Protein AF-A0A7W0QXE2-F1 (afdb_monomer_lite)

Foldseek 3Di:
DDDDPPDFAEAEDDEQDFQQCQVVCPVVLVVADPVQNPPSHRPCVVDDDDDHDDNPDLSLVVVVVVCVVVRNQAYEYEADDDPRRVSVVVNCVVCVRHYDYDYDDDD

Structure (mmCIF, N/CA/C/O backbone):
data_AF-A0A7W0QXE2-F1
#
_entry.id   AF-A0A7W0QXE2-F1
#
loop_
_atom_site.group_PDB
_atom_site.id
_atom_site.type_symbol
_atom_site.label_atom_id
_atom_site.label_alt_id
_atom_site.label_comp_id
_atom_site.label_asym_id
_atom_site.label_entity_id
_atom_site.label_seq_id
_atom_site.pdbx_PDB_ins_code
_atom_site.Cartn_x
_atom_site.Cartn_y
_atom_site.Cartn_z
_atom_site.occupancy
_atom_site.B_iso_or_equiv
_atom_site.auth_seq_id
_atom_site.auth_comp_id
_atom_site.auth_asym_id
_atom_site.auth_atom_id
_atom_site.pdbx_PDB_model_num
ATOM 1 N N . MET A 1 1 ? -12.890 23.278 14.728 1.00 64.88 1 MET A N 1
ATOM 2 C CA . MET A 1 1 ? -13.011 21.850 15.088 1.00 64.88 1 MET A CA 1
ATOM 3 C C . MET A 1 1 ? -11.598 21.298 15.146 1.00 64.88 1 MET A C 1
ATOM 5 O O . MET A 1 1 ? -10.858 21.556 14.206 1.00 64.88 1 MET A O 1
ATOM 9 N N . ALA A 1 2 ? -11.190 20.673 16.250 1.00 82.69 2 ALA A N 1
ATOM 10 C CA . ALA A 1 2 ? -9.909 19.965 16.299 1.00 82.69 2 ALA A CA 1
ATOM 11 C C . ALA A 1 2 ? -10.053 18.609 15.590 1.00 82.69 2 ALA A C 1
ATOM 13 O O . ALA A 1 2 ? -11.170 18.095 15.499 1.00 82.69 2 ALA A O 1
ATOM 14 N N . MET A 1 3 ? -8.951 18.059 15.075 1.00 80.44 3 MET A N 1
ATOM 15 C CA . MET A 1 3 ? -8.952 16.711 14.503 1.00 80.44 3 MET A CA 1
ATOM 16 C C . MET A 1 3 ? -9.324 15.690 15.592 1.00 80.44 3 MET A C 1
ATOM 18 O O . MET A 1 3 ? -8.767 15.781 16.690 1.00 80.44 3 MET A O 1
ATOM 22 N N . PRO A 1 4 ? -10.245 14.748 15.321 1.00 79.00 4 PRO A N 1
ATOM 23 C CA . PRO A 1 4 ? -10.509 13.627 16.219 1.00 79.00 4 PRO A CA 1
ATOM 24 C C . PRO A 1 4 ? -9.222 12.828 16.454 1.00 79.00 4 PRO A C 1
ATOM 26 O O . PRO A 1 4 ? -8.482 12.570 15.507 1.00 79.00 4 PRO A O 1
ATOM 29 N N . SER A 1 5 ? -8.940 12.466 17.705 1.00 82.12 5 SER A N 1
ATOM 30 C CA . SER A 1 5 ? -7.752 11.681 18.092 1.00 82.12 5 SER A CA 1
ATOM 31 C C . SER A 1 5 ? -8.070 10.209 18.368 1.00 82.12 5 SER A C 1
ATOM 33 O O . SER A 1 5 ? -7.178 9.431 18.683 1.00 82.12 5 SER A O 1
ATOM 35 N N . ASP A 1 6 ? -9.350 9.854 18.318 1.00 84.62 6 ASP A N 1
ATOM 36 C CA . ASP A 1 6 ? -9.928 8.540 18.599 1.00 84.62 6 ASP A CA 1
ATOM 37 C C . ASP A 1 6 ? -10.276 7.752 17.326 1.00 84.62 6 ASP A C 1
ATOM 39 O O . ASP A 1 6 ? -10.778 6.634 17.412 1.00 84.62 6 ASP A O 1
ATOM 43 N N . ILE A 1 7 ? -10.002 8.326 16.151 1.00 80.69 7 ILE A N 1
ATOM 44 C CA . ILE A 1 7 ? -10.238 7.717 14.841 1.00 80.69 7 ILE A CA 1
ATOM 45 C C . ILE A 1 7 ? -8.878 7.488 14.181 1.00 80.69 7 ILE A C 1
ATOM 47 O O . ILE A 1 7 ? -8.142 8.450 13.949 1.00 80.69 7 ILE A O 1
ATOM 51 N N . GLY A 1 8 ? -8.531 6.234 13.885 1.00 85.38 8 GLY A N 1
ATOM 52 C CA . GLY A 1 8 ? -7.288 5.909 13.195 1.00 85.38 8 GLY A CA 1
ATOM 53 C C . GLY A 1 8 ? -7.319 6.249 11.704 1.00 85.38 8 GLY A C 1
ATOM 54 O O . GLY A 1 8 ? -8.372 6.474 11.101 1.00 85.38 8 GLY A O 1
ATOM 55 N N . ILE A 1 9 ? -6.132 6.319 11.097 1.00 94.19 9 ILE A N 1
ATOM 56 C CA . ILE A 1 9 ? -5.985 6.692 9.687 1.00 94.19 9 ILE A CA 1
ATOM 57 C C . ILE A 1 9 ? -6.498 5.555 8.799 1.00 94.19 9 ILE A C 1
ATOM 59 O O . ILE A 1 9 ? -6.146 4.390 8.995 1.00 94.19 9 ILE A O 1
ATOM 63 N N . VAL A 1 10 ? -7.295 5.916 7.790 1.00 95.44 10 VAL A N 1
ATOM 64 C CA . VAL A 1 10 ? -7.673 5.021 6.694 1.00 95.44 10 VAL A CA 1
ATOM 65 C C . VAL A 1 10 ? -6.953 5.473 5.431 1.00 95.44 10 VAL A C 1
ATOM 67 O O . VAL A 1 10 ? -7.267 6.532 4.887 1.00 95.44 10 VAL A O 1
ATOM 70 N N . ASP A 1 11 ? -5.990 4.679 4.972 1.00 96.06 11 ASP A N 1
ATOM 71 C CA . ASP A 1 11 ? -5.298 4.917 3.706 1.00 96.06 11 ASP A CA 1
ATOM 72 C C . ASP A 1 11 ? -6.094 4.289 2.553 1.00 96.06 11 ASP A C 1
ATOM 74 O O . ASP A 1 11 ? -6.523 3.139 2.635 1.00 96.06 11 ASP A O 1
ATOM 78 N N . LEU A 1 12 ? -6.318 5.045 1.480 1.00 96.38 12 LEU A N 1
ATOM 79 C CA . LEU A 1 12 ? -7.071 4.596 0.305 1.00 96.38 12 LEU A CA 1
ATOM 80 C C . LEU A 1 12 ? -6.185 4.290 -0.912 1.00 96.38 12 LEU A C 1
ATOM 82 O O . LEU A 1 12 ? -6.708 3.916 -1.958 1.00 96.38 12 LEU A O 1
ATOM 86 N N . MET A 1 13 ? -4.870 4.478 -0.791 1.00 93.44 13 MET A N 1
ATOM 87 C CA . MET A 1 13 ? -3.895 4.397 -1.882 1.00 93.44 13 MET A CA 1
ATOM 88 C C . MET A 1 13 ? -2.678 3.537 -1.517 1.00 93.44 13 MET A C 1
ATOM 90 O O . MET A 1 13 ? -1.627 3.647 -2.151 1.00 93.44 13 MET A O 1
ATOM 94 N N . LEU A 1 14 ? -2.805 2.680 -0.504 1.00 95.00 14 LEU A N 1
ATOM 95 C CA . LEU A 1 14 ? -1.733 1.779 -0.109 1.00 95.00 14 LEU A CA 1
ATOM 96 C C . LEU A 1 14 ? -1.594 0.642 -1.124 1.00 95.00 14 LEU A C 1
ATOM 98 O O . LEU A 1 14 ? -2.585 0.071 -1.586 1.00 95.00 14 LEU A O 1
ATOM 102 N N . ASP A 1 15 ? -0.350 0.261 -1.409 1.00 90.75 15 ASP A N 1
ATOM 103 C CA . ASP A 1 15 ? -0.068 -0.961 -2.148 1.00 90.75 15 ASP A CA 1
ATOM 104 C C . ASP A 1 15 ? 0.945 -1.856 -1.434 1.00 90.75 15 ASP A C 1
ATOM 106 O O . ASP A 1 15 ? 1.791 -1.387 -0.672 1.00 90.75 15 ASP A O 1
ATOM 110 N N . ILE A 1 16 ? 0.841 -3.162 -1.682 1.00 90.12 16 ILE A N 1
ATOM 111 C CA . ILE A 1 16 ? 1.786 -4.158 -1.169 1.00 90.12 16 ILE A CA 1
ATOM 112 C C . ILE A 1 16 ? 2.807 -4.448 -2.275 1.00 90.12 16 ILE A C 1
ATOM 114 O O . ILE A 1 16 ? 2.389 -4.860 -3.366 1.00 90.12 16 ILE A O 1
ATOM 118 N N . PRO A 1 17 ? 4.115 -4.247 -2.024 1.00 82.56 17 PRO A N 1
ATOM 119 C CA . PRO A 1 17 ? 5.145 -4.438 -3.037 1.00 82.56 17 PRO A CA 1
ATOM 120 C C . PRO A 1 17 ? 5.193 -5.894 -3.522 1.00 82.56 17 PRO A C 1
ATOM 122 O O . PRO A 1 17 ? 4.996 -6.838 -2.752 1.00 82.56 17 PRO A O 1
ATOM 125 N N . GLY A 1 18 ? 5.440 -6.056 -4.823 1.00 76.12 18 GLY A N 1
ATOM 126 C CA . GLY A 1 18 ? 5.712 -7.340 -5.471 1.00 76.12 18 GLY A CA 1
ATOM 127 C C . GLY A 1 18 ? 7.204 -7.498 -5.771 1.00 76.12 18 GLY A C 1
ATOM 128 O O . GLY A 1 18 ? 7.940 -6.517 -5.739 1.00 76.12 18 GLY A O 1
ATOM 129 N N . ALA A 1 19 ? 7.638 -8.724 -6.077 1.00 67.69 19 ALA A N 1
ATOM 130 C CA . ALA A 1 19 ? 9.056 -9.050 -6.270 1.00 67.69 19 ALA A CA 1
ATOM 131 C C . ALA A 1 19 ? 9.678 -8.458 -7.552 1.00 67.69 19 ALA A C 1
ATOM 133 O O . ALA A 1 19 ? 10.870 -8.174 -7.569 1.00 67.69 19 ALA A O 1
ATOM 134 N N . ASP A 1 20 ? 8.889 -8.266 -8.614 1.00 70.94 20 ASP A N 1
ATOM 135 C CA . ASP A 1 20 ? 9.339 -7.639 -9.862 1.00 70.94 20 ASP A CA 1
ATOM 136 C C . ASP A 1 20 ? 8.287 -6.637 -10.352 1.00 70.94 20 ASP A C 1
ATOM 138 O O . ASP A 1 20 ? 7.138 -6.995 -10.625 1.00 70.94 20 ASP A O 1
ATOM 142 N N . GLN A 1 21 ? 8.686 -5.367 -10.431 1.00 70.00 21 GLN A N 1
ATOM 143 C CA . GLN A 1 21 ? 7.851 -4.264 -10.905 1.00 70.00 21 GLN A CA 1
ATOM 144 C C . GLN A 1 21 ? 8.307 -3.718 -12.261 1.00 70.00 21 GLN A C 1
ATOM 146 O O . GLN A 1 21 ? 7.610 -2.887 -12.841 1.00 70.00 21 GLN A O 1
ATOM 151 N N . ALA A 1 22 ? 9.423 -4.199 -12.820 1.00 72.19 22 ALA A N 1
ATOM 152 C CA . ALA A 1 22 ? 9.934 -3.704 -14.098 1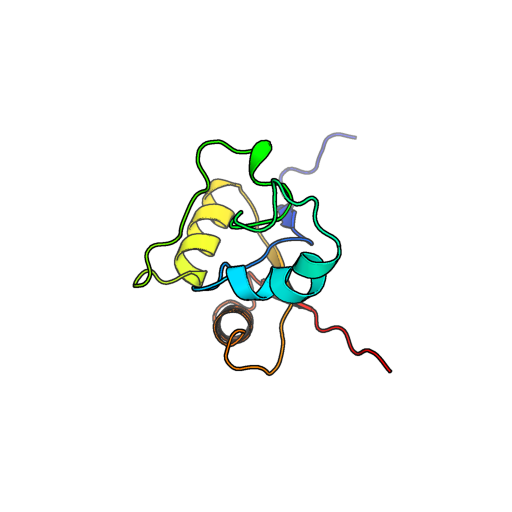.00 72.19 22 ALA A CA 1
ATOM 153 C C . ALA A 1 22 ? 8.922 -3.951 -15.228 1.00 72.19 22 ALA A C 1
ATOM 155 O O . ALA A 1 22 ? 8.707 -3.090 -16.088 1.00 72.19 22 ALA A O 1
ATOM 156 N N . HIS A 1 23 ? 8.203 -5.081 -15.163 1.00 76.62 23 HIS A N 1
ATOM 157 C CA . HIS A 1 23 ? 7.166 -5.404 -16.141 1.00 76.62 23 HIS A CA 1
ATOM 158 C C . HIS A 1 23 ? 6.041 -4.350 -16.186 1.00 76.62 23 HIS A C 1
ATOM 160 O O . HIS A 1 23 ? 5.321 -4.256 -17.183 1.00 76.62 23 HIS A O 1
ATOM 166 N N . TRP A 1 24 ? 5.817 -3.595 -15.100 1.00 76.81 24 TRP A N 1
ATOM 167 C CA . TRP A 1 24 ? 4.673 -2.683 -14.967 1.00 76.81 24 TRP A CA 1
ATOM 168 C C . TRP A 1 24 ? 4.779 -1.525 -15.951 1.00 76.81 24 TRP A C 1
ATOM 170 O O . TRP A 1 24 ? 3.761 -1.001 -16.390 1.00 76.81 24 TRP A O 1
ATOM 180 N N . TYR A 1 25 ? 6.001 -1.162 -16.337 1.00 82.75 25 TYR A N 1
ATOM 181 C CA . TYR A 1 25 ? 6.277 -0.029 -17.211 1.00 82.75 25 TYR A CA 1
ATOM 182 C C . TYR A 1 25 ? 6.631 -0.435 -18.646 1.00 82.75 25 TYR A C 1
ATOM 184 O O . TYR A 1 25 ? 6.820 0.441 -19.488 1.00 82.75 25 TYR A O 1
ATOM 192 N N . GLU A 1 26 ? 6.669 -1.734 -18.969 1.00 83.88 26 GLU A N 1
ATOM 193 C CA . GLU A 1 26 ? 7.000 -2.227 -20.319 1.00 83.88 26 GLU A CA 1
ATOM 194 C C . GLU A 1 26 ? 6.117 -1.596 -21.398 1.00 83.88 26 GLU A C 1
ATOM 196 O O . GLU A 1 26 ? 6.605 -1.181 -22.449 1.00 83.88 26 GLU A O 1
ATOM 201 N N . PHE A 1 27 ? 4.822 -1.434 -21.113 1.00 86.56 27 PHE A N 1
ATOM 202 C CA . PHE A 1 27 ? 3.880 -0.819 -22.049 1.00 86.56 27 PHE A CA 1
ATOM 203 C C . PHE A 1 27 ? 4.180 0.665 -22.327 1.00 86.56 27 PHE A C 1
ATOM 205 O O . PHE A 1 27 ? 3.786 1.185 -23.371 1.00 86.56 27 PHE A O 1
ATOM 212 N N . LEU A 1 28 ? 4.882 1.347 -21.414 1.00 87.94 28 LEU A N 1
ATOM 213 C CA . LEU A 1 28 ? 5.281 2.745 -21.563 1.00 87.94 28 LEU A CA 1
ATOM 214 C C . LEU A 1 28 ? 6.595 2.902 -22.323 1.00 87.94 28 LEU A C 1
ATOM 216 O O . LEU A 1 28 ? 6.795 3.959 -22.918 1.00 87.94 28 LEU A O 1
ATOM 220 N N . LYS A 1 29 ? 7.470 1.885 -22.355 1.00 85.44 29 LYS A N 1
ATOM 221 C CA . LYS A 1 29 ? 8.803 1.970 -22.986 1.00 85.44 29 LYS A CA 1
ATOM 222 C C . LYS A 1 29 ? 8.814 2.581 -24.395 1.00 85.44 29 LYS A C 1
ATOM 224 O O . LYS A 1 29 ? 9.696 3.403 -24.649 1.00 85.44 29 LYS A O 1
ATOM 229 N N . PRO A 1 30 ? 7.860 2.280 -25.304 1.00 88.75 30 PRO A N 1
ATOM 230 C CA . PRO A 1 30 ? 7.830 2.894 -26.635 1.00 88.75 30 PRO A CA 1
ATOM 231 C C . PRO A 1 30 ? 7.614 4.415 -26.625 1.00 88.75 30 PRO A C 1
ATOM 233 O O . PRO A 1 30 ? 7.926 5.081 -27.607 1.00 88.75 30 PRO A O 1
ATOM 236 N N . GLN A 1 31 ? 7.058 4.957 -25.541 1.00 89.31 31 GLN A N 1
ATOM 237 C CA . GLN A 1 31 ? 6.724 6.373 -25.376 1.00 89.31 31 GLN A CA 1
ATOM 238 C C . GLN A 1 31 ? 7.767 7.135 -24.543 1.00 89.31 31 GLN A C 1
ATOM 240 O O . GLN A 1 31 ? 7.684 8.359 -24.429 1.00 89.31 31 GLN A O 1
ATOM 245 N N . LEU A 1 32 ? 8.741 6.436 -23.947 1.00 88.06 32 LEU A N 1
ATOM 246 C CA . LEU A 1 32 ? 9.775 7.057 -23.123 1.00 88.06 32 LEU A CA 1
ATOM 247 C C . LEU A 1 32 ? 10.834 7.757 -23.978 1.00 88.06 32 LEU A C 1
ATOM 249 O O . LEU A 1 32 ? 11.153 7.351 -25.098 1.00 88.06 32 LEU A O 1
ATOM 253 N N . ARG A 1 33 ? 11.426 8.805 -23.401 1.00 85.88 33 ARG A N 1
ATOM 254 C CA . ARG A 1 33 ? 12.633 9.440 -23.945 1.00 85.88 33 ARG A CA 1
ATOM 255 C C . ARG A 1 33 ? 13.763 8.410 -23.989 1.00 85.88 33 ARG A C 1
ATOM 257 O O . ARG A 1 33 ? 13.861 7.602 -23.072 1.00 85.88 33 ARG A O 1
ATOM 264 N N . GLU A 1 34 ? 14.632 8.476 -25.004 1.00 83.62 34 GLU A N 1
ATOM 265 C CA . GLU A 1 34 ? 15.767 7.540 -25.170 1.00 83.62 34 GLU A CA 1
ATOM 266 C C . GLU A 1 34 ? 16.591 7.388 -23.886 1.00 83.62 34 GLU A C 1
ATOM 268 O O . GLU A 1 34 ? 16.897 6.281 -23.466 1.00 83.62 34 GLU A O 1
ATOM 273 N N . GLU A 1 35 ? 16.853 8.509 -23.215 1.00 84.44 35 GLU A N 1
ATOM 274 C CA . GLU A 1 35 ? 17.619 8.601 -21.968 1.00 84.44 35 GLU A CA 1
ATOM 275 C C . GLU A 1 35 ? 17.006 7.803 -20.804 1.00 84.44 35 GLU A C 1
ATOM 277 O O . GLU A 1 35 ? 17.694 7.529 -19.830 1.00 84.44 35 GLU A O 1
ATOM 282 N N . SER A 1 36 ? 15.713 7.472 -20.877 1.00 84.06 36 SER A N 1
ATOM 283 C CA . SER A 1 36 ? 14.935 6.848 -19.799 1.00 84.06 36 SER A CA 1
ATOM 284 C C . SER A 1 36 ? 14.490 5.421 -20.113 1.00 84.06 36 SER A C 1
ATOM 286 O O . SER A 1 36 ? 13.769 4.825 -19.318 1.00 84.06 36 SER A O 1
ATOM 288 N N . LYS A 1 37 ? 14.873 4.868 -21.271 1.00 81.38 37 LYS A N 1
ATOM 289 C CA . LYS A 1 37 ? 14.441 3.525 -21.691 1.00 81.38 37 LYS A CA 1
ATOM 290 C C . LYS A 1 37 ? 15.077 2.398 -20.884 1.00 81.38 37 LYS A C 1
ATOM 292 O O . LYS A 1 37 ? 14.445 1.358 -20.719 1.00 81.38 37 LYS A O 1
ATOM 297 N N . ASP A 1 38 ? 16.283 2.634 -20.376 1.00 83.69 38 ASP A N 1
ATOM 298 C CA . ASP A 1 38 ? 17.045 1.677 -19.567 1.00 83.69 38 ASP A CA 1
ATOM 299 C C . ASP A 1 38 ? 16.848 1.894 -18.054 1.00 83.69 38 ASP A C 1
ATOM 301 O O . ASP A 1 38 ? 17.539 1.282 -17.241 1.00 83.69 38 ASP A O 1
ATOM 305 N N . PHE A 1 39 ? 15.931 2.784 -17.659 1.00 86.81 39 PHE A N 1
ATOM 306 C CA . PHE A 1 39 ? 15.594 3.014 -16.255 1.00 86.81 39 PHE A CA 1
ATOM 307 C C . PHE A 1 39 ? 14.675 1.915 -15.712 1.00 86.81 39 PHE A C 1
ATOM 309 O O . PHE A 1 39 ? 13.860 1.352 -16.441 1.00 86.81 39 PHE A O 1
ATOM 316 N N . GLU A 1 40 ? 14.760 1.667 -14.405 1.00 83.88 40 GLU A N 1
ATOM 317 C CA . GLU A 1 40 ? 13.857 0.777 -13.665 1.00 83.88 40 GLU A CA 1
ATOM 318 C C . GLU A 1 40 ? 12.399 1.253 -13.766 1.00 83.88 40 GLU A C 1
ATOM 320 O O . GLU A 1 40 ? 11.477 0.452 -13.914 1.00 83.88 40 GLU A O 1
ATOM 325 N N . PHE A 1 41 ? 12.192 2.573 -13.741 1.00 87.06 41 PHE A N 1
ATOM 326 C CA . PHE A 1 41 ? 10.892 3.199 -13.961 1.00 87.06 41 PHE A CA 1
ATOM 327 C C . PHE A 1 41 ? 11.030 4.574 -14.644 1.00 87.06 41 PHE A C 1
ATOM 329 O O . PHE A 1 41 ? 12.073 5.226 -14.537 1.00 87.06 41 PHE A O 1
ATOM 336 N N . PRO A 1 42 ? 9.976 5.082 -15.319 1.00 86.62 42 PRO A N 1
ATOM 337 C CA . PRO A 1 42 ? 10.056 6.258 -16.200 1.00 86.62 42 PRO A CA 1
ATOM 338 C C . PRO A 1 42 ? 10.627 7.542 -15.580 1.00 86.62 42 PRO A C 1
ATOM 340 O O . PRO A 1 42 ? 11.181 8.385 -16.285 1.00 86.62 42 PRO A O 1
ATOM 343 N N . ALA A 1 43 ? 10.472 7.714 -14.268 1.00 87.69 43 ALA A N 1
ATOM 344 C CA . ALA A 1 43 ? 10.890 8.904 -13.533 1.00 87.69 43 ALA A CA 1
ATOM 345 C C . ALA A 1 43 ? 12.140 8.680 -12.662 1.00 87.69 43 ALA A C 1
ATOM 347 O O . ALA A 1 43 ? 12.394 9.483 -11.766 1.00 87.69 43 ALA A O 1
ATOM 348 N N . GLN A 1 44 ? 12.927 7.622 -12.905 1.00 87.75 44 GLN A N 1
ATOM 349 C CA . GLN A 1 44 ? 14.068 7.263 -12.050 1.00 87.75 44 GLN A CA 1
ATOM 350 C C . GLN A 1 44 ? 15.080 8.403 -11.874 1.00 87.75 44 GLN A C 1
ATOM 352 O O . GLN A 1 44 ? 15.639 8.548 -10.798 1.00 87.75 44 GLN A O 1
ATOM 357 N N . TYR A 1 45 ? 15.250 9.289 -12.860 1.00 88.00 45 TYR A N 1
ATOM 358 C CA . TYR A 1 45 ? 16.124 10.468 -12.749 1.00 88.00 45 TYR A CA 1
ATOM 359 C C . TYR A 1 45 ? 15.784 11.418 -11.577 1.00 88.00 45 TYR A C 1
ATOM 361 O O . TYR A 1 45 ? 16.614 12.248 -11.207 1.00 88.00 45 TYR A O 1
ATOM 369 N N . MET A 1 46 ? 14.576 11.331 -11.004 1.00 91.38 46 MET A N 1
ATOM 370 C CA . MET A 1 46 ? 14.156 12.105 -9.828 1.00 91.38 46 MET A CA 1
ATOM 371 C C . MET A 1 46 ? 14.555 11.457 -8.492 1.00 91.38 46 MET A C 1
ATOM 373 O O . MET A 1 46 ? 14.461 12.110 -7.453 1.00 91.38 46 MET A O 1
ATOM 377 N N . PHE A 1 47 ? 15.009 10.202 -8.500 1.00 89.75 47 PHE A N 1
ATOM 378 C CA . PHE A 1 47 ? 15.288 9.404 -7.308 1.00 89.75 47 PHE A CA 1
ATOM 379 C C . PHE A 1 47 ? 16.731 8.901 -7.344 1.00 89.75 47 PHE A C 1
ATOM 381 O O . PHE A 1 47 ? 17.240 8.505 -8.387 1.00 89.75 47 PHE A O 1
ATOM 388 N N . LYS A 1 48 ? 17.420 8.951 -6.203 1.00 83.06 48 LYS A N 1
ATOM 389 C CA . LYS A 1 48 ? 18.818 8.498 -6.107 1.00 83.06 48 LYS A CA 1
ATOM 390 C C . LYS A 1 48 ? 18.930 7.086 -5.548 1.00 83.06 48 LYS A C 1
ATOM 392 O O . LYS A 1 48 ? 19.702 6.298 -6.075 1.00 83.06 48 LYS A O 1
ATOM 397 N N . ASP A 1 49 ? 18.118 6.784 -4.539 1.00 84.56 49 ASP A N 1
ATOM 398 C CA . ASP A 1 49 ? 18.177 5.540 -3.778 1.00 84.56 49 ASP A CA 1
ATOM 399 C C . ASP A 1 49 ? 16.777 4.919 -3.744 1.00 84.56 49 ASP A C 1
ATOM 401 O O . ASP A 1 49 ? 15.962 5.225 -2.871 1.00 84.56 49 ASP A O 1
ATOM 405 N N . VAL A 1 50 ? 16.465 4.109 -4.757 1.00 82.38 50 VAL A N 1
ATOM 406 C CA . VAL A 1 50 ? 15.184 3.399 -4.842 1.00 82.38 50 VAL A CA 1
ATOM 407 C C . VAL A 1 50 ? 15.209 2.269 -3.807 1.00 82.38 50 VAL A C 1
ATOM 409 O O . VAL A 1 50 ? 16.127 1.450 -3.830 1.00 82.38 50 VAL A O 1
ATOM 412 N N . PRO A 1 51 ? 14.261 2.224 -2.857 1.00 80.25 51 PRO A N 1
ATOM 413 C CA . PRO A 1 51 ? 14.207 1.137 -1.895 1.00 80.25 51 PRO A CA 1
ATOM 414 C C . PRO A 1 51 ? 13.737 -0.144 -2.588 1.00 80.25 51 PRO A C 1
ATOM 416 O O . PRO A 1 51 ? 12.713 -0.149 -3.269 1.00 80.25 51 PRO A O 1
ATOM 419 N N . HIS A 1 52 ? 14.454 -1.239 -2.356 1.00 78.06 52 HIS A N 1
ATOM 420 C CA . HIS A 1 52 ? 14.063 -2.568 -2.816 1.00 78.06 52 HIS A CA 1
ATOM 421 C C . HIS A 1 52 ? 13.646 -3.432 -1.628 1.00 78.06 52 HIS A C 1
ATOM 423 O O . HIS A 1 52 ? 14.118 -3.244 -0.505 1.00 78.06 52 HIS A O 1
ATOM 429 N N . THR A 1 53 ? 12.730 -4.364 -1.873 1.00 72.38 53 THR A N 1
ATOM 430 C CA . THR A 1 53 ? 12.329 -5.356 -0.872 1.00 72.38 53 THR A CA 1
ATOM 431 C C . THR A 1 53 ? 13.234 -6.577 -0.973 1.00 72.38 53 THR A C 1
ATOM 433 O O . THR A 1 53 ? 13.605 -6.989 -2.070 1.00 72.38 53 THR A O 1
ATOM 436 N N . GLU A 1 54 ? 13.603 -7.144 0.176 1.00 75.31 54 GLU A N 1
ATOM 437 C CA . GLU A 1 54 ? 14.346 -8.405 0.217 1.00 75.31 54 GLU A CA 1
ATOM 438 C C . GLU A 1 54 ? 13.466 -9.531 -0.361 1.00 75.31 54 GLU A C 1
ATOM 440 O O . GLU A 1 54 ? 12.316 -9.660 0.077 1.00 75.31 54 GLU A O 1
ATOM 445 N N . PRO A 1 55 ? 13.961 -10.351 -1.309 1.00 67.88 55 PRO A N 1
ATOM 446 C CA . PRO A 1 55 ? 13.141 -11.335 -2.024 1.00 67.88 55 PRO A CA 1
ATOM 447 C C . PRO A 1 55 ? 12.448 -12.359 -1.113 1.00 67.88 55 PRO A C 1
ATOM 449 O O . PRO A 1 55 ? 11.358 -12.834 -1.427 1.00 67.88 55 PRO A O 1
ATOM 452 N N . GLU A 1 56 ? 13.071 -12.706 0.014 1.00 68.31 56 GLU A N 1
ATOM 453 C CA . GLU A 1 56 ? 12.574 -13.702 0.966 1.00 68.31 56 GLU A CA 1
ATOM 454 C C . GLU A 1 56 ? 11.717 -13.111 2.099 1.00 68.31 56 GLU A C 1
ATOM 456 O O . GLU A 1 56 ? 11.157 -13.866 2.900 1.00 68.31 56 GLU A O 1
ATOM 461 N N . ALA A 1 57 ? 11.615 -11.784 2.209 1.00 80.69 57 ALA A N 1
ATOM 462 C CA . ALA A 1 57 ? 10.827 -11.149 3.260 1.00 80.69 57 ALA A CA 1
ATOM 463 C C . ALA A 1 57 ? 9.326 -11.226 2.949 1.00 80.69 57 ALA A C 1
ATOM 465 O O . ALA A 1 57 ? 8.905 -11.056 1.808 1.00 80.69 57 ALA A O 1
ATOM 466 N N . ASP A 1 58 ? 8.494 -11.438 3.974 1.00 88.50 58 ASP A N 1
ATOM 467 C CA . ASP A 1 58 ? 7.042 -11.383 3.809 1.00 88.50 58 ASP A CA 1
ATOM 468 C C . ASP A 1 58 ? 6.586 -9.922 3.598 1.00 88.50 58 ASP A C 1
ATOM 470 O O . ASP A 1 58 ? 6.616 -9.126 4.549 1.00 88.50 58 ASP A O 1
ATOM 474 N N . PRO A 1 59 ? 6.111 -9.550 2.392 1.00 89.25 59 PRO A N 1
ATOM 475 C CA . PRO A 1 59 ? 5.738 -8.171 2.106 1.00 89.25 59 PRO A CA 1
ATOM 476 C C . PRO A 1 59 ? 4.502 -7.722 2.897 1.00 89.25 59 PRO A C 1
ATOM 478 O O . PRO A 1 59 ? 4.380 -6.541 3.214 1.00 89.25 59 PRO A O 1
ATOM 481 N N . VAL A 1 60 ? 3.598 -8.639 3.266 1.00 92.75 60 VAL A N 1
ATOM 482 C CA . VAL A 1 60 ? 2.393 -8.299 4.044 1.00 92.75 60 VAL A CA 1
ATOM 483 C C . VAL A 1 60 ? 2.780 -7.934 5.475 1.00 92.75 60 VAL A C 1
ATOM 485 O O . VAL A 1 60 ? 2.324 -6.917 5.997 1.00 92.75 60 VAL A O 1
ATOM 488 N N . ALA A 1 61 ? 3.674 -8.713 6.088 1.00 93.62 61 ALA A N 1
ATOM 489 C CA . ALA A 1 61 ? 4.193 -8.423 7.422 1.00 93.62 61 ALA A CA 1
ATOM 490 C C . ALA A 1 61 ? 4.977 -7.097 7.462 1.00 93.62 61 ALA A C 1
ATOM 492 O O . ALA A 1 61 ? 4.832 -6.314 8.407 1.00 93.62 61 ALA A O 1
ATOM 493 N N . GLY A 1 62 ? 5.768 -6.816 6.419 1.00 92.38 62 GLY A N 1
ATOM 494 C CA . GLY A 1 62 ? 6.486 -5.546 6.279 1.00 92.38 62 GLY A CA 1
ATOM 495 C C . GLY A 1 62 ? 5.539 -4.345 6.215 1.00 92.38 62 GLY A C 1
ATOM 496 O O . GLY A 1 62 ? 5.713 -3.374 6.950 1.00 92.38 62 GLY A O 1
ATOM 497 N N . VAL A 1 63 ? 4.486 -4.441 5.400 1.00 94.06 63 VAL A N 1
ATOM 498 C CA . VAL A 1 63 ? 3.454 -3.399 5.295 1.00 94.06 63 VAL A CA 1
ATOM 499 C C . VAL A 1 63 ? 2.722 -3.189 6.619 1.00 94.06 63 VAL A C 1
ATOM 501 O O . VAL A 1 63 ? 2.565 -2.045 7.030 1.00 94.06 63 VAL A O 1
ATOM 504 N N . LEU A 1 64 ? 2.318 -4.252 7.321 1.00 96.38 64 LEU A N 1
ATOM 505 C CA . LEU A 1 64 ? 1.659 -4.128 8.630 1.00 96.38 64 LEU A CA 1
ATOM 506 C C . LEU A 1 64 ? 2.547 -3.412 9.654 1.00 96.38 64 LEU A C 1
ATOM 508 O O . LEU A 1 64 ? 2.078 -2.520 10.358 1.00 96.38 64 LEU A O 1
ATOM 512 N N . THR A 1 65 ? 3.841 -3.740 9.679 1.00 95.62 65 THR A N 1
ATOM 513 C CA . THR A 1 65 ? 4.817 -3.066 10.549 1.00 95.62 65 THR A CA 1
ATOM 514 C C . THR A 1 65 ? 4.888 -1.566 10.243 1.00 95.62 65 THR A C 1
ATOM 516 O O . THR A 1 65 ? 4.887 -0.740 11.157 1.00 95.62 65 THR A O 1
ATOM 519 N N . LEU A 1 66 ? 4.902 -1.195 8.958 1.00 94.31 66 LEU A N 1
ATOM 520 C CA . LEU A 1 66 ? 4.894 0.207 8.538 1.00 94.31 66 LEU A CA 1
ATOM 521 C C . LEU A 1 66 ? 3.572 0.900 8.895 1.00 94.31 66 LEU A C 1
ATOM 523 O O . LEU A 1 66 ? 3.601 2.002 9.444 1.00 94.31 66 LEU A O 1
ATOM 527 N N . MET A 1 67 ? 2.431 0.250 8.657 1.00 96.31 67 MET A N 1
ATOM 528 C CA . MET A 1 67 ? 1.109 0.760 9.028 1.00 96.31 67 MET A CA 1
ATOM 529 C C . MET A 1 67 ? 1.037 1.080 10.522 1.00 96.31 67 MET A C 1
ATOM 531 O O . MET A 1 67 ? 0.635 2.183 10.887 1.00 96.31 67 MET A O 1
ATOM 535 N N . ASP A 1 68 ? 1.494 0.165 11.378 1.00 95.88 68 ASP A N 1
ATOM 536 C CA . ASP A 1 68 ? 1.519 0.367 12.828 1.00 95.88 68 ASP A CA 1
ATOM 537 C C . ASP A 1 68 ? 2.442 1.533 13.216 1.00 95.88 68 ASP A C 1
ATOM 539 O O . ASP A 1 68 ? 2.068 2.383 14.025 1.00 95.88 68 ASP A O 1
ATOM 543 N N . SER A 1 69 ? 3.620 1.633 12.590 1.00 94.94 69 SER A N 1
ATOM 544 C CA . SER A 1 69 ? 4.583 2.710 12.865 1.00 94.94 69 SER A CA 1
ATOM 545 C C . SER A 1 69 ? 4.086 4.106 12.461 1.00 94.94 69 SER A C 1
ATOM 547 O O . SER A 1 69 ? 4.500 5.106 13.050 1.00 94.94 69 SER A O 1
ATOM 549 N N . HIS A 1 70 ? 3.174 4.175 11.487 1.00 93.25 70 HIS A N 1
ATOM 550 C CA . HIS A 1 70 ? 2.596 5.414 10.965 1.00 93.25 70 HIS A CA 1
ATOM 551 C C . HIS A 1 70 ? 1.154 5.674 11.434 1.00 93.25 70 HIS A C 1
ATOM 553 O O . HIS A 1 70 ? 0.558 6.672 11.032 1.00 93.25 70 HIS A O 1
ATOM 559 N N . GLY A 1 71 ? 0.588 4.818 12.294 1.00 93.38 71 GLY A N 1
ATOM 560 C CA . GLY A 1 71 ? -0.775 4.982 12.812 1.00 93.38 71 GLY A CA 1
ATOM 561 C C . GLY A 1 71 ? -1.882 4.735 11.779 1.00 93.38 71 GLY A C 1
ATOM 562 O O . GLY A 1 71 ? -2.982 5.274 11.919 1.00 93.38 71 GLY A O 1
ATOM 563 N N . ILE A 1 72 ? -1.602 3.940 10.741 1.00 95.88 72 ILE A N 1
ATOM 564 C CA . ILE A 1 72 ? -2.585 3.515 9.740 1.00 95.88 72 ILE A CA 1
ATOM 565 C C . ILE A 1 72 ? -3.380 2.339 10.307 1.00 95.88 72 ILE A C 1
ATOM 567 O O . ILE A 1 72 ? -2.896 1.210 10.419 1.00 95.88 72 ILE A O 1
ATOM 571 N N .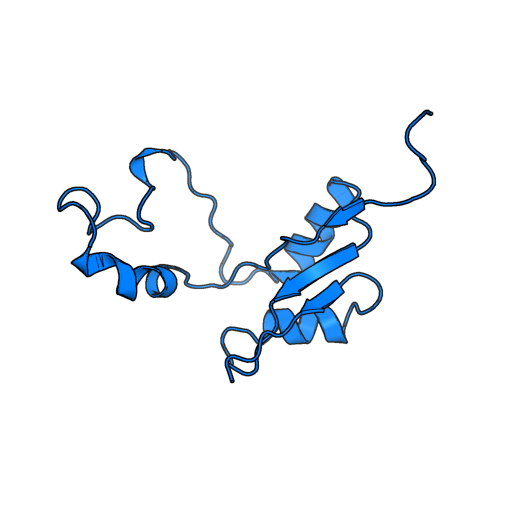 GLU A 1 73 ? -4.632 2.609 10.661 1.00 96.56 73 GLU A N 1
ATOM 572 C CA . GLU A 1 73 ? -5.536 1.604 11.212 1.00 96.56 73 GLU A CA 1
ATOM 573 C C . GLU A 1 73 ? -6.009 0.653 10.112 1.00 96.56 73 GLU A C 1
ATOM 575 O O . GLU A 1 73 ? -5.923 -0.566 10.275 1.00 96.56 73 GLU A O 1
ATOM 580 N N . LYS A 1 74 ? -6.447 1.204 8.970 1.00 96.94 74 LYS A N 1
ATOM 581 C CA . LYS A 1 74 ? -6.929 0.423 7.824 1.00 96.94 74 LYS A CA 1
ATOM 582 C C . LYS A 1 74 ? -6.370 0.925 6.507 1.00 96.94 74 LYS A C 1
ATOM 584 O O . LYS A 1 74 ? -6.150 2.119 6.334 1.00 96.94 74 LYS A O 1
ATOM 589 N N . ALA A 1 75 ? -6.204 0.014 5.561 1.00 97.81 75 ALA A N 1
ATOM 590 C CA . ALA A 1 75 ? -5.719 0.328 4.228 1.00 97.81 75 ALA A CA 1
ATOM 591 C C . ALA A 1 75 ? -6.585 -0.334 3.153 1.00 97.81 75 ALA A C 1
ATOM 593 O O . ALA A 1 75 ? -6.856 -1.534 3.206 1.00 97.81 75 ALA A O 1
ATOM 594 N N . MET A 1 76 ? -7.014 0.440 2.160 1.00 97.44 76 MET A N 1
ATOM 595 C CA . MET A 1 76 ? -7.592 -0.096 0.936 1.00 97.44 76 MET A CA 1
ATOM 596 C C . MET A 1 76 ? -6.470 -0.527 -0.002 1.00 97.44 76 MET A C 1
ATOM 598 O O . MET A 1 76 ? -5.573 0.262 -0.279 1.00 97.44 76 MET A O 1
ATOM 602 N N . ILE A 1 77 ? -6.548 -1.759 -0.503 1.00 95.44 77 ILE A N 1
ATOM 603 C CA . ILE A 1 77 ? -5.561 -2.317 -1.432 1.00 95.44 77 ILE A CA 1
ATOM 604 C C . ILE A 1 77 ? -6.241 -2.880 -2.679 1.00 95.44 77 ILE A C 1
ATOM 606 O O . ILE A 1 77 ? -7.329 -3.461 -2.614 1.00 95.44 77 ILE A O 1
ATOM 610 N N . GLY A 1 78 ? -5.585 -2.728 -3.828 1.00 92.12 78 GLY A N 1
ATOM 611 C CA . GLY A 1 78 ? -6.066 -3.267 -5.098 1.00 92.12 78 GLY A CA 1
ATOM 612 C C . GLY A 1 78 ? -5.852 -4.778 -5.186 1.00 92.12 78 GLY A C 1
ATOM 613 O O . GLY A 1 78 ? -4.720 -5.234 -5.336 1.00 92.12 78 GLY A O 1
ATOM 614 N N . VAL A 1 79 ? -6.920 -5.571 -5.143 1.00 91.12 79 VAL A N 1
ATOM 615 C CA . VAL A 1 79 ? -6.842 -7.030 -5.316 1.00 91.12 79 VAL A CA 1
ATOM 616 C C . VAL A 1 79 ? -6.977 -7.420 -6.791 1.00 91.12 79 VAL A C 1
ATOM 618 O O . VAL A 1 79 ? -7.276 -6.599 -7.655 1.00 91.12 79 VAL A O 1
ATOM 621 N N . GLY A 1 80 ? -6.699 -8.677 -7.115 1.00 84.44 80 GLY A N 1
ATOM 622 C CA . GLY A 1 80 ? -6.925 -9.246 -8.440 1.00 84.44 80 GLY A CA 1
ATOM 623 C C . GLY A 1 80 ? -6.780 -10.760 -8.402 1.00 84.44 80 GLY A C 1
ATOM 624 O O . GLY A 1 80 ? -6.383 -11.311 -7.380 1.00 84.44 80 GLY A O 1
ATOM 625 N N . PHE A 1 81 ? -7.139 -11.430 -9.495 1.00 78.00 81 PHE A N 1
ATOM 626 C CA . PHE A 1 81 ? -7.197 -12.897 -9.553 1.00 78.00 81 PHE A CA 1
ATOM 627 C C . PHE A 1 81 ? -5.930 -13.559 -10.110 1.00 78.00 81 PHE A C 1
ATOM 629 O O . PHE A 1 81 ? -5.874 -14.782 -10.194 1.00 78.00 81 PHE A O 1
ATOM 636 N N . SER A 1 82 ? -4.935 -12.772 -10.514 1.00 74.38 82 SER A N 1
ATOM 637 C CA . SER A 1 82 ? -3.672 -13.259 -11.061 1.00 74.38 82 SER A CA 1
ATOM 638 C C . SER A 1 82 ? -2.683 -13.655 -9.952 1.00 74.38 82 SER A C 1
ATOM 640 O O . SER A 1 82 ? -2.751 -13.143 -8.831 1.00 74.38 82 SER A O 1
ATOM 642 N N . GLU A 1 83 ? -1.775 -14.597 -10.236 1.00 67.56 83 GLU A N 1
ATOM 643 C CA . GLU A 1 83 ? -0.862 -15.165 -9.225 1.00 67.56 83 GLU A CA 1
ATOM 644 C C . GLU A 1 83 ? 0.128 -14.139 -8.645 1.00 67.56 83 GLU A C 1
ATOM 646 O O . GLU A 1 83 ? 0.450 -14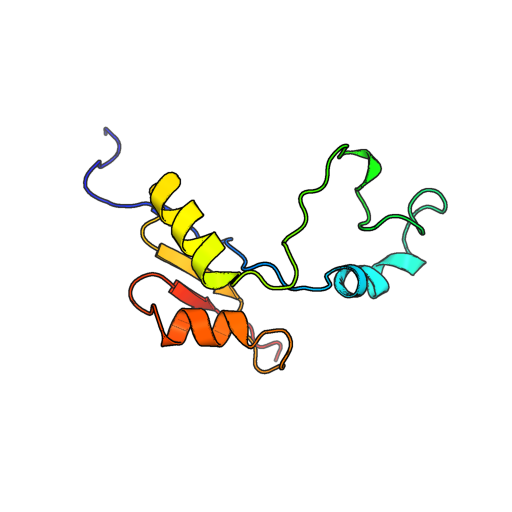.200 -7.457 1.00 67.56 83 GLU A O 1
ATOM 651 N N . ASP A 1 84 ? 0.525 -13.134 -9.431 1.00 66.12 84 ASP A N 1
ATOM 652 C CA . ASP A 1 84 ? 1.344 -11.985 -9.009 1.00 66.12 84 ASP A CA 1
ATOM 653 C C . ASP A 1 84 ? 0.653 -11.113 -7.942 1.00 66.12 84 ASP A C 1
ATOM 655 O O . ASP A 1 84 ? 1.308 -10.370 -7.212 1.00 66.12 84 ASP A O 1
ATOM 659 N N . ARG A 1 85 ? -0.673 -11.236 -7.792 1.00 66.12 85 ARG A N 1
ATOM 660 C CA . ARG A 1 85 ? -1.478 -10.527 -6.782 1.00 66.12 85 ARG A CA 1
ATOM 661 C C . ARG A 1 85 ? -1.888 -11.404 -5.599 1.00 66.12 85 ARG A C 1
ATOM 663 O O . ARG A 1 85 ? -2.664 -10.961 -4.747 1.00 66.12 85 ARG A O 1
ATOM 670 N N . SER A 1 86 ? -1.352 -12.622 -5.506 1.00 78.88 86 SER A N 1
ATOM 671 C CA . SER A 1 86 ? -1.659 -13.582 -4.436 1.00 78.88 86 SER A CA 1
ATOM 672 C C . SER A 1 86 ? -1.435 -13.010 -3.029 1.00 78.88 86 SER A C 1
ATOM 674 O O . SER A 1 86 ? -2.290 -13.194 -2.162 1.00 78.88 86 SER A O 1
ATOM 676 N N . ASN A 1 87 ? -0.370 -12.227 -2.819 1.00 87.25 87 ASN A N 1
ATOM 677 C CA . ASN A 1 87 ? -0.081 -11.577 -1.533 1.00 87.25 87 ASN A CA 1
ATOM 678 C C . ASN A 1 87 ? -1.177 -10.593 -1.098 1.00 87.25 87 ASN A C 1
ATOM 680 O O . ASN A 1 87 ? -1.502 -10.516 0.084 1.00 87.25 87 ASN A O 1
ATOM 684 N N . LYS A 1 88 ? -1.797 -9.875 -2.044 1.00 90.88 88 LYS A N 1
ATOM 685 C CA . LYS A 1 88 ? -2.862 -8.901 -1.751 1.00 90.88 88 LYS A CA 1
ATOM 686 C C . LYS A 1 88 ? -4.152 -9.611 -1.347 1.00 90.88 88 LYS A C 1
ATOM 688 O O . LYS A 1 88 ? -4.784 -9.237 -0.365 1.00 90.88 88 LYS A O 1
ATOM 693 N N . LEU A 1 89 ? -4.512 -10.689 -2.051 1.00 91.62 89 LEU A N 1
ATOM 694 C CA . LEU A 1 89 ? -5.631 -11.548 -1.644 1.00 91.62 89 LEU A CA 1
ATOM 695 C C . LEU A 1 89 ? -5.383 -12.198 -0.279 1.00 91.62 89 LEU A C 1
ATOM 697 O O . LEU A 1 89 ? -6.307 -12.278 0.530 1.00 91.62 89 LEU A O 1
ATOM 701 N N . ARG A 1 90 ? -4.151 -12.652 -0.022 1.00 92.44 90 ARG A N 1
ATOM 702 C CA . ARG A 1 90 ? -3.748 -13.207 1.273 1.00 92.44 90 ARG A CA 1
ATOM 703 C C . ARG A 1 90 ? -3.904 -12.169 2.386 1.00 92.44 90 ARG A C 1
ATOM 705 O O . ARG A 1 90 ? -4.562 -12.469 3.373 1.00 92.44 90 ARG A O 1
ATOM 712 N N . ALA A 1 91 ? -3.423 -10.942 2.182 1.00 94.81 91 ALA A N 1
ATOM 713 C CA . ALA A 1 91 ? -3.545 -9.846 3.143 1.00 94.81 91 ALA A CA 1
ATOM 714 C C . ALA A 1 91 ? -5.004 -9.570 3.545 1.00 94.81 91 ALA A C 1
ATOM 716 O O . ALA A 1 91 ? -5.311 -9.533 4.734 1.00 94.81 91 ALA A O 1
ATOM 717 N N . VAL A 1 92 ? -5.924 -9.465 2.575 1.00 95.38 92 VAL A N 1
ATOM 718 C CA . VAL A 1 92 ? -7.358 -9.262 2.870 1.00 95.38 92 VAL A CA 1
ATOM 719 C C . VAL A 1 92 ? -7.971 -10.452 3.618 1.00 95.38 92 VAL A C 1
ATOM 721 O O . VAL A 1 92 ? -8.847 -10.263 4.458 1.00 95.38 92 VAL A O 1
ATOM 724 N N . ARG A 1 93 ? -7.541 -11.686 3.323 1.00 94.31 93 ARG A N 1
ATOM 725 C CA . ARG A 1 93 ? -8.075 -12.898 3.970 1.00 94.31 93 ARG A CA 1
ATOM 726 C C . ARG A 1 93 ? -7.560 -13.092 5.392 1.00 94.31 93 ARG A C 1
ATOM 728 O O . ARG A 1 93 ? -8.334 -13.498 6.253 1.00 94.31 93 A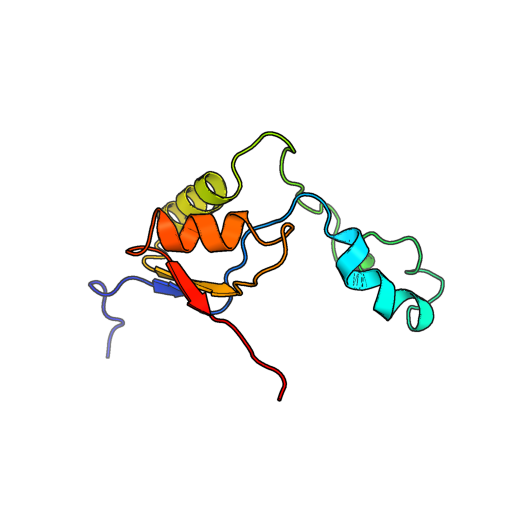RG A O 1
ATOM 735 N N . GLU A 1 94 ? -6.274 -12.853 5.616 1.00 96.69 94 GLU A N 1
ATOM 736 C CA . GLU A 1 94 ? -5.605 -13.096 6.898 1.00 96.69 94 GLU A CA 1
ATOM 737 C C . GLU A 1 94 ? -5.764 -11.923 7.873 1.00 96.69 94 GLU A C 1
ATOM 739 O O . GLU A 1 94 ? -5.827 -12.147 9.079 1.00 96.69 94 GLU A O 1
ATOM 744 N N . HIS A 1 95 ? -5.905 -10.693 7.363 1.00 97.31 95 HIS A N 1
ATOM 745 C CA . HIS A 1 95 ? -6.047 -9.472 8.165 1.00 97.31 95 HIS A CA 1
ATOM 746 C C . HIS A 1 95 ? -7.237 -8.604 7.697 1.00 97.31 95 HIS A C 1
ATOM 748 O O . HIS A 1 95 ? -7.054 -7.445 7.304 1.00 97.31 95 HIS A O 1
ATOM 754 N N . PRO A 1 96 ? -8.477 -9.133 7.714 1.00 97.06 96 PRO A N 1
ATOM 755 C CA . PRO A 1 96 ? -9.667 -8.411 7.247 1.00 97.06 96 PRO A CA 1
ATOM 756 C C . PRO A 1 96 ? -10.032 -7.198 8.119 1.00 97.06 96 PRO A C 1
ATOM 758 O O . PRO A 1 96 ? -10.806 -6.336 7.708 1.00 97.06 96 PRO A O 1
ATOM 761 N N . ASP A 1 97 ? -9.498 -7.123 9.337 1.00 96.88 97 ASP A N 1
ATOM 762 C CA . ASP A 1 97 ? -9.607 -5.971 10.227 1.00 96.88 97 ASP A CA 1
ATOM 763 C C . ASP A 1 97 ? -8.710 -4.803 9.788 1.00 96.88 97 ASP A C 1
ATOM 765 O O . ASP A 1 97 ? -9.041 -3.650 10.076 1.00 96.88 97 ASP A O 1
ATOM 769 N N . ARG A 1 98 ? -7.629 -5.092 9.047 1.00 97.69 98 ARG A N 1
ATOM 770 C CA . ARG A 1 98 ? -6.629 -4.116 8.586 1.00 97.69 98 ARG A CA 1
ATOM 771 C C . ARG A 1 98 ? -6.775 -3.746 7.113 1.00 97.69 98 ARG A C 1
ATOM 773 O O . ARG A 1 98 ? -6.530 -2.594 6.762 1.00 97.69 98 ARG A O 1
ATOM 780 N N . PHE A 1 99 ? -7.182 -4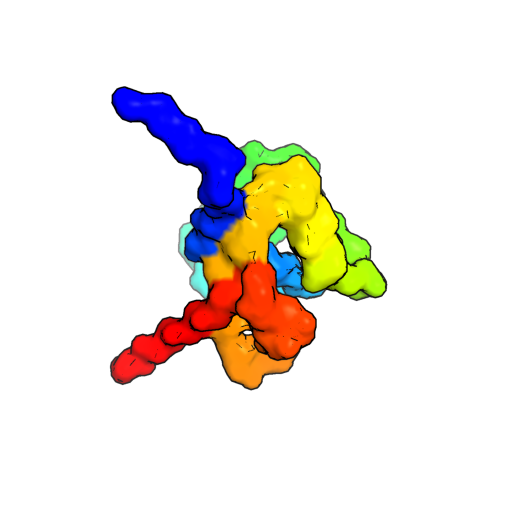.674 6.246 1.00 97.75 99 PHE A N 1
ATOM 781 C CA . PHE A 1 99 ? -7.224 -4.437 4.798 1.00 97.75 99 PHE A CA 1
ATOM 782 C C . PHE A 1 99 ? -8.633 -4.463 4.205 1.00 97.75 99 PHE A C 1
ATOM 784 O O . PHE A 1 99 ? -9.428 -5.367 4.453 1.00 97.75 99 PHE A O 1
ATOM 791 N N . ILE A 1 100 ? -8.909 -3.489 3.338 1.00 97.19 100 ILE A N 1
ATOM 792 C CA . ILE A 1 100 ? -10.132 -3.381 2.539 1.00 97.19 100 ILE A CA 1
ATOM 793 C C . ILE A 1 100 ? -9.774 -3.717 1.086 1.00 97.19 100 ILE A C 1
ATOM 795 O O . ILE A 1 100 ? -9.023 -2.993 0.437 1.00 97.19 100 ILE A O 1
ATOM 799 N N . GLY A 1 101 ? -10.301 -4.821 0.555 1.00 94.88 101 GLY A N 1
ATOM 800 C CA . GLY A 1 101 ? -10.057 -5.210 -0.836 1.00 94.88 101 GLY A CA 1
ATOM 801 C C . GLY A 1 101 ? -10.848 -4.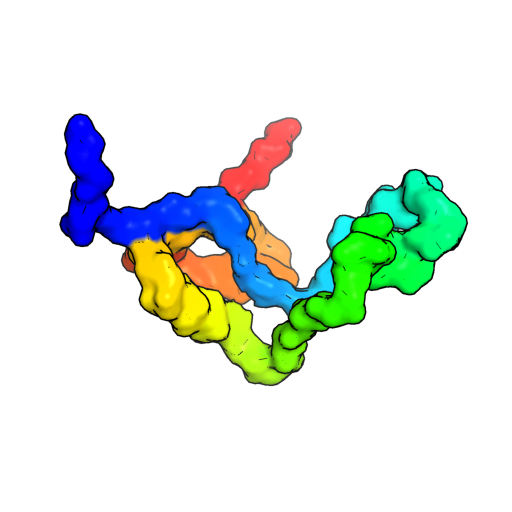355 -1.828 1.00 94.88 101 GLY A C 1
ATOM 802 O O . GLY A 1 101 ? -12.068 -4.254 -1.718 1.00 94.88 101 GLY A O 1
ATOM 803 N N . SER A 1 102 ? -10.165 -3.793 -2.825 1.00 93.62 102 SER A N 1
ATOM 804 C CA . SER A 1 102 ? -10.767 -3.072 -3.950 1.00 93.62 102 SER A CA 1
ATOM 805 C C . SER A 1 102 ? -10.468 -3.792 -5.263 1.00 93.62 102 SER A C 1
ATOM 807 O O . SER A 1 102 ? -9.313 -4.093 -5.562 1.00 93.62 102 SER A O 1
ATOM 809 N N . PHE A 1 103 ? -11.502 -4.094 -6.046 1.00 91.25 103 PHE A N 1
ATOM 810 C CA . PHE A 1 103 ? -11.370 -4.729 -7.356 1.00 91.25 103 PHE A CA 1
ATOM 811 C C . PHE A 1 103 ? -12.114 -3.900 -8.400 1.00 91.25 103 PHE A C 1
ATOM 813 O O . PHE A 1 103 ? -13.307 -3.641 -8.247 1.00 91.25 103 PHE A O 1
ATOM 820 N N . SER A 1 104 ? -11.410 -3.494 -9.456 1.00 86.31 104 SER A N 1
ATOM 821 C CA . SER A 1 104 ? -11.995 -2.756 -10.575 1.00 86.31 104 SER A CA 1
ATOM 822 C C . SER A 1 104 ? -12.320 -3.719 -11.710 1.00 86.31 104 SER A C 1
ATOM 824 O O . SER A 1 104 ? -11.464 -4.501 -12.120 1.00 86.31 104 SER A O 1
ATOM 826 N N . VAL A 1 105 ? -13.544 -3.640 -12.228 1.00 86.62 105 VAL A N 1
ATOM 827 C CA . VAL A 1 105 ? -13.995 -4.382 -13.411 1.00 86.62 105 VAL A CA 1
ATOM 828 C C . VAL A 1 105 ? -14.116 -3.385 -14.555 1.00 86.62 105 VAL A C 1
ATOM 830 O O . VAL A 1 105 ? -14.860 -2.415 -14.425 1.00 86.62 105 VAL A O 1
ATOM 833 N N . ASP A 1 106 ? -13.378 -3.616 -15.639 1.00 81.31 106 ASP A N 1
ATOM 834 C CA . ASP A 1 106 ? -13.546 -2.886 -16.899 1.00 81.31 106 ASP A CA 1
ATOM 835 C C . ASP A 1 106 ? -14.619 -3.620 -17.736 1.00 81.31 106 ASP A C 1
ATOM 837 O O . ASP A 1 106 ? -14.401 -4.798 -18.047 1.00 81.31 106 ASP A O 1
ATOM 841 N N . PRO A 1 107 ? -15.810 -3.026 -17.959 1.00 75.56 107 PRO A N 1
ATOM 842 C CA . PRO A 1 107 ? -16.963 -3.690 -18.577 1.00 75.56 107 PRO A CA 1
ATOM 843 C C . PRO A 1 107 ? -16.854 -3.917 -20.092 1.00 75.56 107 PRO A C 1
ATOM 845 O O . PRO A 1 107 ? -16.227 -3.099 -20.800 1.00 75.56 107 PRO A O 1
#

pLDDT: mean 86.62, std 8.72, range [64.88, 97.81]

Secondary structure (DSSP, 8-state):
-PPPSSS-EEESS--PPPS--GGGGGGGGGGS-GGGTTSSSTTGGG-SS-----TTS-HHHHHHHHHHHHTEEEEEEE--SSGGGHHHHHHHHH-TTTEEEE-----

Sequence (107 aa):
MAMPSDIGIVDLMLDIPGADQAHWYEFLKPQLREESKDFEFPAQYMFKDVPHTEPEADPVAGVLTLMDSHGIEKAMIGVGFSEDRSNKLRAVREHPDRFIGSFSVDP

Radius of gyration: 16.77 Å; chains: 1; bounding box: 36×37×45 Å